Protein AF-A0A534HYE5-F1 (afdb_monomer_lite)

Foldseek 3Di:
DVVVLCCQLVVLLVQLVVLLVVLCVQVPDPQCPDPPDPHPPSSVVSNVSSVVSNVVSVVSVVVVVVVVVVVVVPDD

Structure (mmCIF, N/CA/C/O backbone):
data_AF-A0A534HYE5-F1
#
_entry.id   AF-A0A534HYE5-F1
#
loop_
_atom_site.group_PDB
_atom_site.id
_atom_site.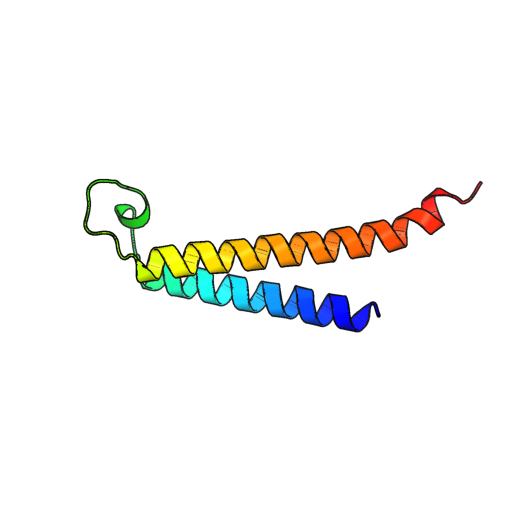type_symbol
_atom_site.label_atom_id
_atom_site.label_alt_id
_atom_site.label_comp_id
_atom_site.label_asym_id
_atom_site.label_entity_id
_atom_site.label_seq_id
_atom_site.pdbx_PDB_ins_code
_atom_site.Cartn_x
_atom_site.Cartn_y
_atom_site.Cartn_z
_atom_site.occupancy
_atom_site.B_iso_or_equiv
_atom_site.auth_seq_id
_atom_site.auth_comp_id
_atom_site.auth_asym_id
_atom_site.auth_atom_id
_atom_site.pdbx_PDB_model_num
ATOM 1 N N . MET A 1 1 ? -20.171 2.492 11.056 1.00 62.31 1 MET A N 1
ATOM 2 C CA . MET A 1 1 ? -18.980 3.345 10.823 1.00 62.31 1 MET A CA 1
ATOM 3 C C . MET A 1 1 ? -17.702 2.513 10.690 1.00 62.31 1 MET A C 1
ATOM 5 O O . MET A 1 1 ? -17.064 2.577 9.650 1.00 62.31 1 MET A O 1
ATOM 9 N N . VAL A 1 2 ? -17.404 1.635 11.654 1.00 67.62 2 VAL A N 1
ATOM 10 C CA . VAL A 1 2 ? -16.236 0.726 11.670 1.00 67.62 2 VAL A CA 1
ATOM 11 C C . VAL A 1 2 ? -16.012 -0.102 10.391 1.00 67.62 2 VAL A C 1
ATOM 13 O O . VAL A 1 2 ? -14.907 -0.103 9.856 1.00 67.62 2 VAL A O 1
ATOM 16 N N . ALA A 1 3 ? -17.040 -0.780 9.868 1.00 74.50 3 ALA A N 1
ATOM 17 C CA . ALA A 1 3 ? -16.896 -1.626 8.675 1.00 74.50 3 ALA A CA 1
ATOM 18 C C . ALA A 1 3 ? -16.495 -0.830 7.419 1.00 74.50 3 ALA A C 1
ATOM 20 O O . ALA A 1 3 ? -15.762 -1.328 6.572 1.00 74.50 3 ALA A O 1
ATOM 21 N N . ARG A 1 4 ? -16.926 0.436 7.329 1.00 80.12 4 ARG A N 1
ATOM 22 C CA . ARG A 1 4 ? -16.570 1.336 6.228 1.00 80.12 4 ARG A CA 1
ATOM 23 C C . ARG A 1 4 ? -15.105 1.760 6.313 1.00 80.12 4 ARG A C 1
ATOM 25 O O . ARG A 1 4 ? -14.438 1.776 5.291 1.00 80.12 4 ARG A O 1
ATOM 32 N N . VAL A 1 5 ? -14.599 2.053 7.513 1.00 79.00 5 VAL A N 1
ATOM 33 C CA . VAL A 1 5 ? -13.179 2.389 7.724 1.00 79.00 5 VAL A CA 1
ATOM 34 C C . VAL A 1 5 ? -12.290 1.190 7.406 1.00 79.00 5 VAL A C 1
ATOM 36 O O . VAL A 1 5 ? -11.311 1.343 6.688 1.00 79.00 5 VAL A O 1
ATOM 39 N N . LEU A 1 6 ? -12.672 -0.012 7.848 1.00 81.38 6 LEU A N 1
ATOM 40 C CA . LEU A 1 6 ? -11.961 -1.249 7.508 1.00 81.38 6 LEU A CA 1
ATOM 41 C C . LEU A 1 6 ? -11.962 -1.528 6.000 1.00 81.38 6 LEU A C 1
ATOM 43 O O . LEU A 1 6 ? -10.924 -1.878 5.453 1.00 81.38 6 LEU A O 1
ATOM 47 N N . ALA A 1 7 ? -13.094 -1.335 5.319 1.00 84.88 7 ALA A N 1
ATOM 48 C CA . ALA A 1 7 ? -13.180 -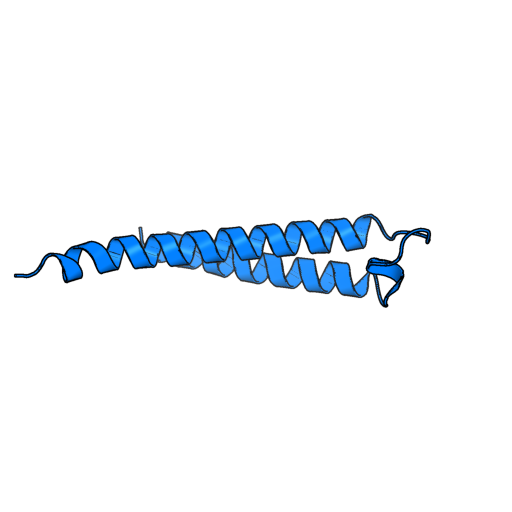1.522 3.873 1.00 84.88 7 ALA A CA 1
ATOM 49 C C . ALA A 1 7 ? -12.342 -0.489 3.100 1.00 84.88 7 ALA A C 1
ATOM 51 O O . ALA A 1 7 ? -11.655 -0.849 2.149 1.00 84.88 7 ALA A O 1
ATOM 52 N N . VAL A 1 8 ? -12.362 0.781 3.519 1.00 87.44 8 VAL A N 1
ATOM 53 C CA . VAL A 1 8 ? -11.593 1.859 2.875 1.00 87.44 8 VAL A CA 1
ATOM 54 C C . VAL A 1 8 ? -10.099 1.702 3.132 1.00 87.44 8 VAL A C 1
ATOM 56 O O . VAL A 1 8 ? -9.321 1.771 2.189 1.00 87.44 8 VAL A O 1
ATOM 59 N N . ALA A 1 9 ? -9.687 1.452 4.375 1.00 87.31 9 ALA A N 1
ATOM 60 C CA . ALA A 1 9 ? -8.279 1.275 4.706 1.00 87.31 9 ALA A CA 1
ATOM 61 C C . ALA A 1 9 ? -7.726 -0.043 4.145 1.00 87.31 9 ALA A C 1
ATOM 63 O O . ALA A 1 9 ? -6.630 -0.067 3.598 1.00 87.31 9 ALA A O 1
ATOM 64 N N . GLY A 1 10 ? -8.498 -1.131 4.198 1.00 89.50 10 GLY A N 1
ATOM 65 C CA . GLY A 1 10 ? -8.122 -2.398 3.571 1.00 89.50 10 GLY A CA 1
ATOM 66 C C . GLY A 1 10 ? -8.011 -2.277 2.050 1.00 89.50 10 GLY A C 1
ATOM 67 O O . GLY A 1 10 ? -7.004 -2.678 1.472 1.00 89.50 10 GLY A O 1
ATOM 68 N N . GLY A 1 11 ? -9.003 -1.662 1.398 1.00 91.88 11 GLY A N 1
ATOM 69 C CA . GLY A 1 11 ? -8.974 -1.408 -0.043 1.00 91.88 11 GLY A CA 1
ATOM 70 C C . GLY A 1 11 ? -7.824 -0.486 -0.454 1.00 91.88 11 GLY A C 1
ATOM 71 O O . GLY A 1 11 ? -7.100 -0.794 -1.397 1.00 91.88 11 GLY A O 1
ATOM 72 N N . GLY A 1 12 ? -7.606 0.603 0.289 1.00 93.00 12 GLY A N 1
ATOM 73 C CA . GLY A 1 12 ? -6.498 1.534 0.073 1.00 93.00 12 GLY A CA 1
ATOM 74 C C . GLY A 1 12 ? -5.132 0.868 0.225 1.00 93.00 12 GLY A C 1
ATOM 75 O O . GLY A 1 12 ? -4.251 1.092 -0.602 1.00 93.00 12 GLY A O 1
ATOM 76 N N . PHE A 1 13 ? -4.976 -0.016 1.212 1.00 94.88 13 PHE A N 1
ATOM 77 C CA . PHE A 1 13 ? -3.752 -0.786 1.410 1.00 94.88 13 PHE A CA 1
ATOM 78 C C . PHE A 1 13 ? -3.478 -1.721 0.227 1.00 94.88 13 PHE A C 1
ATOM 80 O O . PHE A 1 13 ? -2.372 -1.723 -0.309 1.00 94.88 13 PHE A O 1
ATOM 87 N N . VAL A 1 14 ? -4.490 -2.467 -0.229 1.00 96.06 14 VAL A N 1
ATOM 88 C CA . VAL A 1 14 ? -4.362 -3.365 -1.389 1.00 96.06 14 VAL A CA 1
ATOM 89 C C . VAL A 1 14 ? -3.985 -2.583 -2.648 1.00 96.06 14 VAL A C 1
ATOM 91 O O . VAL A 1 14 ? -3.035 -2.955 -3.334 1.00 96.06 14 VAL A O 1
ATOM 94 N N . VAL A 1 15 ? -4.676 -1.475 -2.932 1.00 96.44 15 VAL A N 1
ATOM 95 C CA . VAL A 1 15 ? -4.356 -0.613 -4.081 1.00 96.44 15 VAL A CA 1
ATOM 96 C C . VAL A 1 15 ? -2.936 -0.056 -3.966 1.00 96.44 15 VAL A C 1
ATOM 98 O O . VAL A 1 15 ? -2.193 -0.077 -4.945 1.00 96.44 15 VAL A O 1
ATOM 101 N N . GLY A 1 16 ? -2.525 0.384 -2.776 1.00 95.38 16 GLY A N 1
ATOM 102 C CA . GLY A 1 16 ? -1.175 0.886 -2.535 1.00 95.38 16 GLY A CA 1
ATOM 103 C C . GLY A 1 16 ? -0.089 -0.153 -2.831 1.00 95.38 16 GLY A C 1
ATOM 104 O O . GLY A 1 16 ? 0.888 0.158 -3.511 1.00 95.38 16 GLY A O 1
ATOM 105 N N . VAL A 1 17 ? -0.287 -1.408 -2.409 1.00 95.44 17 VAL A N 1
ATOM 106 C CA . VAL A 1 17 ? 0.630 -2.520 -2.720 1.00 95.44 17 VAL A CA 1
ATOM 107 C C . VAL A 1 17 ? 0.690 -2.792 -4.224 1.00 95.44 17 VAL A C 1
ATOM 109 O O . VAL A 1 17 ? 1.779 -2.962 -4.769 1.00 95.44 17 VAL A O 1
ATOM 112 N N . VAL A 1 18 ? -0.454 -2.792 -4.914 1.00 96.25 18 VAL A N 1
ATOM 113 C CA . VAL A 1 18 ? -0.504 -2.994 -6.372 1.00 96.25 18 VAL A CA 1
ATOM 114 C C . VAL A 1 18 ? 0.285 -1.910 -7.107 1.00 96.25 18 VAL A C 1
ATOM 116 O O . VAL A 1 18 ? 1.071 -2.231 -7.995 1.00 96.25 18 VAL A O 1
ATOM 119 N N . LEU A 1 19 ? 0.128 -0.642 -6.721 1.00 93.69 19 LEU A N 1
ATOM 120 C CA . LEU A 1 19 ? 0.872 0.469 -7.324 1.00 93.69 19 LEU A CA 1
ATOM 121 C C . LEU A 1 19 ? 2.376 0.367 -7.056 1.00 93.69 19 LEU A C 1
ATOM 123 O O . LEU A 1 19 ? 3.174 0.618 -7.957 1.00 93.69 19 LEU A O 1
ATOM 127 N N . LEU A 1 20 ? 2.764 -0.055 -5.851 1.00 91.00 20 LEU A N 1
ATOM 128 C CA . LEU A 1 20 ? 4.165 -0.254 -5.488 1.00 91.00 20 LEU A CA 1
ATOM 129 C C . LEU A 1 20 ? 4.806 -1.352 -6.346 1.00 91.00 20 LEU A C 1
ATOM 131 O O . LEU A 1 20 ? 5.879 -1.145 -6.911 1.00 91.00 20 LEU A O 1
ATOM 135 N N . LEU A 1 21 ? 4.120 -2.485 -6.512 1.00 91.38 21 LEU A N 1
ATOM 136 C CA . LEU A 1 21 ? 4.569 -3.571 -7.385 1.00 91.38 21 LEU A CA 1
ATOM 137 C C . LEU A 1 21 ? 4.616 -3.142 -8.856 1.00 91.38 21 LEU A C 1
ATOM 139 O O . LEU A 1 21 ? 5.589 -3.439 -9.545 1.00 91.38 21 LEU A O 1
ATOM 143 N N . ALA A 1 22 ? 3.610 -2.409 -9.338 1.00 90.19 22 ALA A N 1
ATOM 144 C CA . ALA A 1 22 ? 3.593 -1.885 -10.701 1.00 90.19 22 ALA A CA 1
ATOM 145 C C . ALA A 1 22 ? 4.773 -0.934 -10.957 1.00 90.19 22 ALA A C 1
ATOM 147 O O . ALA A 1 22 ? 5.467 -1.058 -11.966 1.00 90.19 22 ALA A O 1
ATOM 148 N N . GLY A 1 23 ? 5.050 -0.021 -10.024 1.00 87.88 23 GLY A N 1
ATOM 149 C CA . GLY A 1 23 ? 6.180 0.897 -10.124 1.00 87.88 23 GLY A CA 1
ATOM 150 C C . GLY A 1 23 ? 7.541 0.198 -10.033 1.00 87.88 23 GLY A C 1
ATOM 151 O O . GLY A 1 23 ? 8.472 0.577 -10.747 1.00 87.88 23 GLY A O 1
ATOM 152 N N . TRP A 1 24 ? 7.636 -0.872 -9.237 1.00 84.94 24 TRP A N 1
ATOM 153 C CA . TRP A 1 24 ? 8.815 -1.740 -9.174 1.00 84.94 24 TRP A CA 1
ATOM 154 C C . TRP A 1 24 ? 9.076 -2.469 -10.497 1.00 84.94 24 TRP A C 1
ATOM 156 O O . TRP A 1 24 ? 10.206 -2.490 -10.976 1.00 84.94 24 TRP A O 1
ATOM 166 N N . ILE A 1 25 ? 8.032 -3.023 -11.124 1.00 86.00 25 ILE A N 1
ATOM 167 C CA . ILE A 1 25 ? 8.128 -3.680 -12.439 1.00 86.00 25 ILE A CA 1
ATOM 168 C C . ILE A 1 25 ? 8.589 -2.690 -13.513 1.00 86.00 25 ILE A C 1
ATOM 170 O O . ILE A 1 25 ? 9.367 -3.052 -14.392 1.00 86.00 25 ILE A O 1
ATOM 174 N N . LEU A 1 26 ? 8.119 -1.443 -13.441 1.00 82.12 26 LEU A N 1
ATOM 175 C CA . LEU A 1 26 ? 8.503 -0.387 -14.376 1.00 82.12 26 LEU A CA 1
ATOM 176 C C . LEU A 1 26 ? 9.920 0.144 -14.112 1.00 82.12 26 LEU A C 1
ATOM 178 O O . LEU A 1 26 ? 10.582 0.579 -15.051 1.00 82.12 26 LEU A O 1
ATOM 182 N N . THR A 1 27 ? 10.425 0.066 -12.879 1.00 75.81 27 THR A N 1
ATOM 183 C CA . THR A 1 27 ? 11.771 0.550 -12.513 1.00 75.81 27 THR A CA 1
ATOM 184 C C . THR A 1 27 ? 12.636 -0.565 -11.914 1.00 75.81 27 THR A C 1
ATOM 186 O O . THR A 1 27 ? 12.992 -0.506 -10.736 1.00 75.81 27 THR A O 1
ATOM 189 N N . PRO A 1 28 ? 12.982 -1.608 -12.688 1.00 63.81 28 PRO A N 1
ATOM 190 C CA . PRO A 1 28 ? 13.738 -2.732 -12.161 1.00 63.81 28 PRO A CA 1
ATOM 191 C C . PRO A 1 28 ? 15.211 -2.360 -11.925 1.00 63.81 28 PRO A C 1
ATOM 193 O O . PRO A 1 28 ? 15.903 -1.867 -12.815 1.00 63.81 28 PRO A O 1
ATOM 196 N N . GLY A 1 29 ? 15.714 -2.671 -10.727 1.00 63.84 29 GLY A N 1
ATOM 197 C CA . GLY A 1 29 ? 17.136 -2.589 -10.378 1.00 63.84 29 GLY A CA 1
ATOM 198 C C . GLY A 1 29 ? 17.564 -1.305 -9.645 1.00 63.84 29 GLY A C 1
ATOM 199 O O . GLY A 1 29 ? 16.782 -0.372 -9.495 1.00 63.84 29 GLY A O 1
ATOM 200 N N . PRO A 1 30 ? 18.830 -1.231 -9.182 1.00 56.41 30 PRO A N 1
ATOM 201 C CA . PRO A 1 30 ? 19.349 -0.133 -8.350 1.00 56.41 30 PRO A CA 1
ATOM 202 C C . PRO A 1 30 ? 19.342 1.245 -9.037 1.00 56.41 30 PRO A C 1
ATOM 204 O O . PRO A 1 30 ? 19.477 2.264 -8.364 1.00 56.41 30 PRO A O 1
ATOM 207 N N . ALA A 1 31 ? 19.115 1.297 -10.354 1.00 54.66 31 ALA A N 1
ATOM 208 C CA . ALA A 1 31 ? 18.879 2.529 -11.106 1.00 54.66 31 ALA A CA 1
ATOM 209 C C . ALA A 1 31 ? 17.627 3.299 -10.638 1.00 54.66 31 ALA A C 1
ATOM 211 O O . ALA A 1 31 ? 17.525 4.495 -10.889 1.00 54.66 31 ALA A O 1
ATOM 212 N N . SER A 1 32 ? 16.706 2.662 -9.901 1.00 55.59 32 SER A N 1
ATOM 213 C CA . SER A 1 32 ? 15.579 3.357 -9.270 1.00 55.59 32 SER A CA 1
ATOM 214 C C . SER A 1 32 ? 16.001 4.328 -8.155 1.00 55.59 32 SER A C 1
ATOM 216 O O . SER A 1 32 ? 15.200 5.188 -7.795 1.00 55.59 32 SER A O 1
ATOM 218 N N . PHE A 1 33 ? 17.226 4.206 -7.616 1.00 55.28 33 PHE A N 1
ATOM 219 C CA . PHE A 1 33 ? 17.735 4.995 -6.479 1.00 55.28 33 PHE A CA 1
ATOM 220 C C . PHE A 1 33 ? 19.089 5.684 -6.735 1.00 55.28 33 PHE A C 1
ATOM 222 O O . PHE A 1 33 ? 19.573 6.408 -5.866 1.00 55.28 33 PHE A O 1
ATOM 229 N N . VAL A 1 34 ? 19.714 5.474 -7.899 1.00 56.19 34 VAL A N 1
ATOM 230 C CA . VAL A 1 34 ? 21.022 6.053 -8.245 1.00 56.19 34 VAL A CA 1
ATOM 231 C C . VAL A 1 34 ? 20.834 7.228 -9.202 1.00 56.19 34 VAL A C 1
ATOM 233 O O . VAL A 1 34 ? 20.411 7.056 -10.342 1.00 56.19 34 VAL A O 1
ATOM 236 N N . PHE A 1 35 ? 21.189 8.425 -8.737 1.00 54.41 35 PHE A N 1
ATOM 237 C CA . PHE A 1 35 ? 21.286 9.638 -9.551 1.00 54.41 35 PHE A CA 1
ATOM 238 C C . PHE A 1 35 ? 22.776 9.933 -9.819 1.00 54.41 35 PHE A C 1
ATOM 240 O O . PHE A 1 35 ? 23.555 9.870 -8.864 1.00 54.41 35 PHE A O 1
ATOM 247 N N . PRO A 1 36 ? 23.209 10.274 -11.052 1.00 58.81 36 PRO A N 1
ATOM 248 C CA . PRO A 1 36 ? 22.424 10.506 -12.266 1.00 58.81 36 PRO A CA 1
ATOM 249 C C . PRO A 1 36 ? 22.301 9.254 -13.152 1.00 58.81 36 PRO A C 1
ATOM 251 O O . PRO A 1 36 ? 23.292 8.627 -13.516 1.00 58.81 36 PRO A O 1
ATOM 254 N N . GLY A 1 37 ? 21.073 8.929 -13.549 1.00 59.88 37 GLY A N 1
ATOM 255 C CA . GLY A 1 37 ? 20.744 7.874 -14.508 1.00 59.88 37 GLY A CA 1
ATOM 256 C C . GLY A 1 37 ? 19.377 8.149 -15.146 1.00 59.88 37 GLY A C 1
ATOM 257 O O . GLY A 1 37 ? 18.661 9.028 -14.662 1.00 59.88 37 GLY A O 1
ATOM 258 N N . PRO A 1 38 ? 19.002 7.461 -16.239 1.00 60.44 38 PRO A N 1
ATOM 259 C CA . PRO A 1 38 ? 17.673 7.595 -16.827 1.00 60.44 38 PRO A CA 1
ATOM 260 C C . PRO A 1 38 ? 16.623 7.123 -15.816 1.00 60.44 38 PRO A C 1
ATOM 262 O O . PRO A 1 38 ? 16.459 5.928 -15.571 1.00 60.44 38 PRO A O 1
ATOM 265 N N . ILE A 1 39 ? 15.943 8.081 -15.195 1.00 66.06 39 ILE A N 1
ATOM 266 C CA . ILE A 1 39 ? 14.885 7.820 -14.229 1.00 66.06 39 ILE A CA 1
ATOM 267 C C . ILE A 1 39 ? 13.635 7.397 -14.984 1.00 66.06 39 ILE A C 1
ATOM 269 O O . ILE A 1 39 ? 13.143 8.125 -15.846 1.00 66.06 39 ILE A O 1
ATOM 273 N N . ASN A 1 40 ? 13.077 6.241 -14.627 1.00 76.62 40 ASN A N 1
ATOM 274 C CA . ASN A 1 40 ? 11.702 5.948 -14.999 1.00 76.62 40 ASN A CA 1
ATOM 275 C C . ASN A 1 40 ? 10.757 6.722 -14.066 1.00 76.62 40 ASN A C 1
ATOM 277 O O . ASN A 1 40 ? 10.342 6.218 -13.020 1.00 76.62 40 ASN A O 1
ATOM 281 N N . GLU A 1 41 ? 10.436 7.958 -14.450 1.00 80.88 41 GLU A N 1
ATOM 282 C CA . GLU A 1 41 ? 9.591 8.872 -13.669 1.00 80.88 41 GLU A CA 1
ATOM 283 C C . GLU A 1 41 ? 8.216 8.267 -13.369 1.00 80.88 41 GLU A C 1
ATOM 285 O O . GLU A 1 41 ? 7.678 8.444 -12.274 1.00 80.88 41 GLU A O 1
ATOM 290 N N . ALA A 1 42 ? 7.663 7.491 -14.307 1.00 83.31 42 ALA A N 1
ATOM 291 C 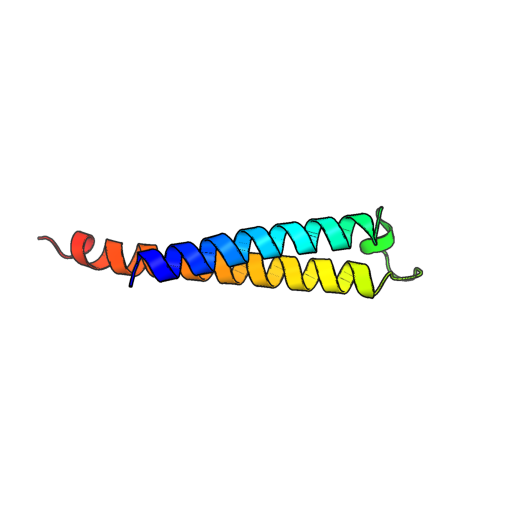CA . ALA A 1 42 ? 6.374 6.835 -14.134 1.00 83.31 42 ALA A CA 1
ATOM 292 C C . ALA A 1 42 ? 6.437 5.750 -13.052 1.00 83.31 42 ALA A C 1
ATOM 294 O O . ALA A 1 42 ? 5.576 5.691 -12.174 1.00 83.31 42 ALA A O 1
ATOM 295 N N . GLY A 1 43 ? 7.473 4.910 -13.078 1.00 85.44 43 GLY A N 1
ATOM 296 C CA . GLY A 1 43 ? 7.631 3.852 -12.087 1.00 85.44 43 GLY A CA 1
ATOM 297 C C . GLY A 1 43 ? 7.947 4.391 -10.687 1.00 85.44 43 GLY A C 1
ATOM 298 O O . GLY A 1 43 ? 7.342 3.939 -9.716 1.00 85.44 43 GLY A O 1
ATOM 299 N N .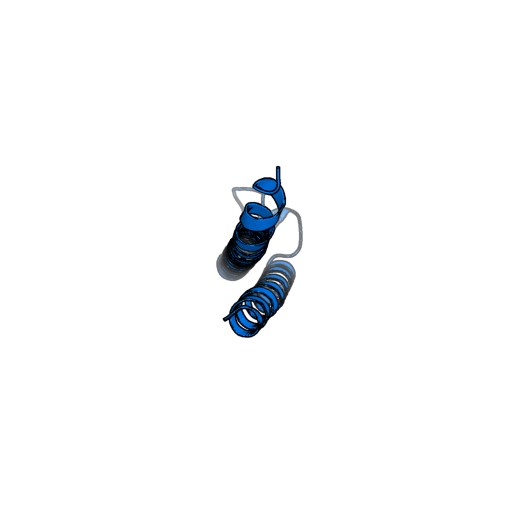 GLN A 1 44 ? 8.783 5.428 -10.571 1.00 84.56 44 GLN A N 1
ATOM 300 C CA . GLN A 1 44 ? 9.013 6.115 -9.294 1.00 84.56 44 GLN A CA 1
ATOM 301 C C . GLN A 1 44 ? 7.747 6.798 -8.756 1.00 84.56 44 GLN A C 1
ATOM 303 O O . GLN A 1 44 ? 7.457 6.695 -7.563 1.00 84.56 44 GLN A O 1
ATOM 308 N N . SER A 1 45 ? 6.956 7.437 -9.623 1.00 88.69 45 SER A N 1
ATOM 309 C CA . SER A 1 45 ? 5.685 8.061 -9.232 1.00 88.69 45 SER A CA 1
ATOM 310 C C . SER A 1 45 ? 4.693 7.031 -8.693 1.00 88.69 45 SER A C 1
ATOM 312 O O . SER A 1 45 ? 4.039 7.269 -7.679 1.00 88.69 45 SER A O 1
ATOM 314 N N . LEU A 1 46 ? 4.611 5.855 -9.321 1.00 91.44 46 LEU A N 1
ATOM 315 C CA . LEU A 1 46 ? 3.759 4.760 -8.856 1.00 91.44 46 LEU A CA 1
ATOM 316 C C . LEU A 1 46 ? 4.220 4.191 -7.511 1.00 91.44 46 LEU A C 1
ATOM 318 O O . LEU A 1 46 ? 3.381 3.943 -6.646 1.00 91.44 46 LEU A O 1
ATOM 322 N N . ILE A 1 47 ? 5.533 4.054 -7.295 1.00 89.94 47 ILE A N 1
ATOM 323 C CA . ILE A 1 47 ? 6.091 3.662 -5.991 1.00 89.94 47 ILE A CA 1
ATOM 324 C C . ILE A 1 47 ? 5.707 4.694 -4.919 1.00 89.94 47 ILE A C 1
ATOM 326 O O . ILE A 1 47 ? 5.204 4.318 -3.860 1.00 89.94 47 ILE A O 1
ATOM 330 N N . ALA A 1 48 ? 5.888 5.989 -5.193 1.00 90.62 48 ALA A N 1
ATOM 331 C CA . ALA A 1 48 ? 5.569 7.064 -4.253 1.00 90.62 48 ALA A CA 1
ATOM 332 C C . ALA A 1 48 ? 4.070 7.119 -3.903 1.00 90.62 48 ALA A C 1
ATOM 334 O O . ALA A 1 48 ? 3.699 7.230 -2.730 1.00 90.62 48 ALA A O 1
ATOM 335 N N . LEU A 1 49 ? 3.198 6.989 -4.907 1.00 93.62 49 LEU A N 1
ATOM 336 C CA . LEU A 1 49 ? 1.747 6.920 -4.718 1.00 93.62 49 LEU A CA 1
ATOM 337 C C . LEU A 1 49 ? 1.338 5.673 -3.926 1.00 93.62 49 LEU A C 1
ATOM 339 O O . LEU A 1 49 ? 0.534 5.770 -2.997 1.00 93.62 49 LEU A O 1
ATOM 343 N N . GLY A 1 50 ? 1.920 4.518 -4.257 1.00 94.38 50 GLY A N 1
ATOM 344 C CA . GLY A 1 50 ? 1.675 3.261 -3.557 1.00 94.38 50 GLY A CA 1
ATOM 345 C C . GLY A 1 50 ? 2.023 3.347 -2.073 1.00 94.38 50 GLY A C 1
ATOM 346 O O . GLY A 1 50 ? 1.198 3.017 -1.220 1.00 94.38 50 GLY A O 1
ATOM 347 N N . LEU A 1 51 ? 3.203 3.886 -1.752 1.00 94.56 51 LEU A N 1
ATOM 348 C CA . LEU A 1 51 ? 3.641 4.110 -0.372 1.00 94.56 51 LEU A CA 1
ATOM 349 C C . LEU A 1 51 ? 2.735 5.091 0.376 1.00 94.56 51 LEU A C 1
ATOM 351 O O . LEU A 1 51 ? 2.372 4.835 1.522 1.00 94.56 51 LEU A O 1
ATOM 355 N N . THR A 1 52 ? 2.324 6.179 -0.275 1.00 95.50 52 THR A N 1
ATOM 356 C CA . THR A 1 52 ? 1.434 7.179 0.329 1.00 95.50 52 THR A CA 1
ATOM 357 C C . THR A 1 52 ? 0.095 6.557 0.730 1.00 95.50 52 THR A C 1
ATOM 359 O O . THR A 1 52 ? -0.381 6.769 1.846 1.00 95.50 52 THR A O 1
ATOM 362 N N . LEU A 1 53 ? -0.495 5.736 -0.145 1.00 93.88 53 LEU A N 1
ATOM 363 C CA . LEU A 1 53 ? -1.743 5.028 0.148 1.00 93.88 53 LEU A CA 1
ATOM 364 C C . LEU A 1 53 ? -1.586 3.995 1.262 1.00 93.88 53 LEU A C 1
ATOM 366 O O . LEU A 1 53 ? -2.477 3.878 2.104 1.00 93.88 53 LEU A O 1
ATOM 370 N N . ILE A 1 54 ? -0.460 3.280 1.307 1.00 95.81 54 ILE A N 1
ATOM 371 C CA . ILE A 1 54 ? -0.160 2.339 2.392 1.00 95.81 54 ILE A CA 1
ATOM 372 C C . ILE A 1 54 ? -0.083 3.082 3.730 1.00 95.81 54 ILE A C 1
ATOM 374 O O . ILE A 1 54 ? -0.777 2.702 4.671 1.00 95.81 54 ILE A O 1
ATOM 378 N N . VAL A 1 55 ? 0.697 4.164 3.813 1.00 96.12 55 VAL A N 1
ATOM 379 C CA . VAL A 1 55 ? 0.864 4.949 5.048 1.00 96.12 55 VAL A CA 1
ATOM 380 C C . VAL A 1 55 ? -0.466 5.540 5.512 1.00 96.12 55 VAL A C 1
ATOM 382 O O . VAL A 1 55 ? -0.820 5.400 6.682 1.00 96.12 55 VAL A O 1
ATOM 385 N N . ALA A 1 56 ? -1.243 6.136 4.604 1.00 94.00 56 ALA A N 1
ATOM 386 C CA . ALA A 1 56 ? -2.562 6.674 4.929 1.00 94.00 56 ALA A CA 1
ATOM 387 C C . ALA A 1 56 ? -3.520 5.583 5.437 1.00 94.00 56 ALA A C 1
ATOM 389 O O . ALA A 1 56 ? -4.241 5.788 6.414 1.00 94.00 56 ALA A O 1
ATOM 390 N N . SER A 1 57 ? -3.496 4.402 4.815 1.00 93.06 57 SER A N 1
ATOM 391 C CA . SER A 1 57 ? -4.330 3.264 5.215 1.00 93.06 57 SER A CA 1
ATOM 392 C C . SER A 1 57 ? -3.946 2.733 6.595 1.00 93.06 57 SER A C 1
ATOM 394 O O . SER A 1 57 ? -4.822 2.480 7.418 1.00 93.06 57 SER A O 1
ATOM 396 N N . VAL A 1 58 ? -2.647 2.622 6.886 1.00 92.88 58 VAL A N 1
ATOM 397 C CA . VAL A 1 58 ? -2.151 2.240 8.217 1.00 92.88 58 VAL A CA 1
ATOM 398 C C . VAL A 1 58 ? -2.556 3.281 9.260 1.00 92.88 58 VAL A C 1
ATOM 400 O O . VAL A 1 58 ? -3.084 2.908 10.303 1.00 92.88 58 VAL A O 1
ATOM 403 N N . GLY A 1 59 ? -2.396 4.575 8.968 1.00 91.62 59 GLY A N 1
ATOM 404 C CA . GLY A 1 59 ? -2.820 5.653 9.864 1.00 91.62 59 GLY A CA 1
ATOM 405 C C . GLY A 1 59 ? -4.315 5.595 10.193 1.00 91.62 59 GLY A C 1
ATOM 406 O O . GLY A 1 59 ? -4.695 5.700 11.357 1.00 91.62 59 GLY A O 1
ATOM 407 N N . LEU A 1 60 ? -5.166 5.335 9.195 1.00 89.81 60 LEU A N 1
ATOM 408 C CA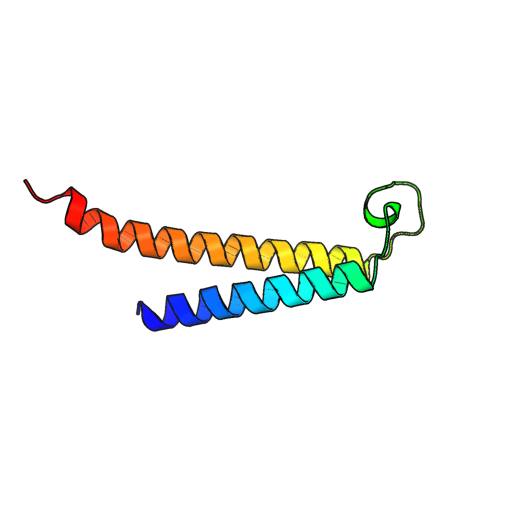 . LEU A 1 60 ? -6.608 5.153 9.398 1.00 89.81 60 LEU A CA 1
ATOM 409 C C . LEU A 1 60 ? -6.939 3.928 10.262 1.00 89.81 60 LEU A C 1
ATOM 411 O O . LEU A 1 60 ? -7.856 3.986 11.083 1.00 89.81 60 LEU A O 1
ATOM 415 N N . LEU A 1 61 ? -6.209 2.822 10.091 1.00 88.06 61 LEU A N 1
ATOM 416 C CA . LEU A 1 61 ? -6.388 1.631 10.922 1.00 88.06 61 LEU A CA 1
ATOM 417 C C . LEU A 1 61 ? -5.981 1.898 12.371 1.00 88.06 61 LEU A C 1
ATOM 419 O O . LEU A 1 61 ? -6.729 1.531 13.275 1.00 88.06 61 LEU A O 1
ATOM 423 N N . LEU A 1 62 ? -4.840 2.556 12.590 1.00 88.19 62 LEU A N 1
ATOM 424 C CA . LEU A 1 62 ? -4.343 2.893 13.925 1.00 88.19 62 LEU A CA 1
ATOM 425 C C . LEU A 1 62 ? -5.277 3.868 14.648 1.00 88.19 62 LEU A C 1
ATOM 427 O O . LEU A 1 62 ? -5.669 3.591 15.778 1.00 88.19 62 LEU A O 1
ATOM 431 N N . ALA A 1 63 ? -5.737 4.925 13.975 1.00 85.19 63 ALA A N 1
ATOM 432 C CA . ALA A 1 63 ? -6.723 5.850 14.536 1.00 85.19 63 ALA A CA 1
ATOM 433 C C . ALA A 1 63 ? -8.017 5.122 14.951 1.00 85.19 63 ALA A C 1
ATOM 435 O O . ALA A 1 63 ? -8.562 5.348 16.031 1.00 85.19 63 ALA A O 1
ATOM 436 N N . GLY A 1 64 ? -8.479 4.175 14.127 1.00 80.56 64 GLY A N 1
ATOM 437 C CA . GLY A 1 64 ? -9.638 3.345 14.449 1.00 80.56 64 GLY A CA 1
ATOM 438 C C . GLY A 1 64 ? -9.412 2.344 15.592 1.00 80.56 64 GLY A C 1
ATOM 439 O O . GLY A 1 64 ? -10.391 1.862 16.167 1.00 80.56 64 GLY A O 1
ATOM 440 N N . VAL A 1 65 ? -8.161 2.000 15.915 1.00 80.00 65 VAL A N 1
ATOM 441 C CA . VAL A 1 65 ? -7.795 1.190 17.089 1.00 80.00 65 VAL A CA 1
ATOM 442 C C . VAL A 1 65 ? -7.762 2.059 18.344 1.00 80.00 65 VAL A C 1
ATOM 444 O O . VAL A 1 65 ? -8.341 1.665 19.355 1.00 80.00 65 VAL A O 1
ATOM 447 N N . GLU A 1 66 ? -7.162 3.249 18.277 1.00 76.88 66 GLU A N 1
ATOM 448 C CA . GLU A 1 66 ? -7.106 4.202 19.395 1.00 76.88 66 GLU A CA 1
ATOM 449 C C . GLU A 1 66 ? -8.506 4.587 19.889 1.00 76.88 66 GLU A C 1
ATOM 451 O O . GLU A 1 66 ? -8.784 4.505 21.087 1.00 76.88 66 GLU A O 1
ATOM 456 N N . GLU A 1 67 ? -9.428 4.889 18.969 1.00 74.06 67 GLU A N 1
ATOM 457 C CA . GLU A 1 67 ? -10.820 5.225 19.296 1.00 74.06 67 GLU A CA 1
ATOM 458 C C . GLU A 1 67 ? -11.537 4.089 20.054 1.00 74.06 67 GLU A C 1
ATOM 460 O O . GLU A 1 67 ? -12.394 4.333 20.904 1.00 74.06 67 GLU A O 1
ATOM 465 N N . ARG A 1 68 ? -11.160 2.826 19.807 1.00 69.94 68 ARG A N 1
ATOM 466 C CA . ARG A 1 68 ? -11.717 1.662 20.521 1.00 69.94 68 ARG A CA 1
ATOM 467 C C . ARG A 1 68 ? -10.998 1.333 21.824 1.00 69.94 68 ARG A C 1
ATOM 469 O O . ARG A 1 68 ? -11.586 0.652 22.663 1.00 69.94 68 ARG A O 1
ATOM 476 N N . ALA A 1 69 ? -9.758 1.782 21.992 1.00 70.38 69 ALA A N 1
ATOM 477 C CA . ALA A 1 69 ? -8.956 1.535 23.184 1.00 70.38 69 ALA A CA 1
ATOM 478 C C . ALA A 1 69 ? -9.264 2.535 24.314 1.00 70.38 69 ALA A C 1
ATOM 480 O O . ALA A 1 69 ? -9.309 2.137 25.480 1.00 70.38 69 ALA A O 1
ATOM 481 N N . MET A 1 70 ? -9.565 3.801 23.990 1.00 66.00 70 MET A N 1
ATOM 482 C CA . MET A 1 70 ? -9.883 4.843 24.985 1.00 66.00 70 MET A CA 1
ATOM 483 C C . MET A 1 70 ? -11.006 4.462 25.980 1.00 66.00 70 MET A C 1
ATOM 485 O O . MET A 1 70 ? -10.830 4.683 27.179 1.00 66.00 70 MET A O 1
ATOM 489 N N . PRO A 1 71 ? -12.125 3.82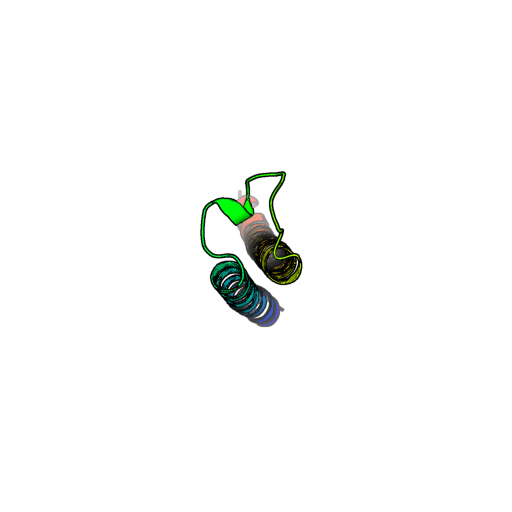7 25.572 1.00 67.50 71 PRO A N 1
ATOM 490 C CA . PRO A 1 71 ? -13.179 3.405 26.501 1.00 67.50 71 PRO A CA 1
ATOM 491 C C . PRO A 1 71 ? -12.772 2.262 27.444 1.00 67.50 71 PRO A C 1
ATOM 493 O O . PRO A 1 71 ? -13.426 2.047 28.463 1.00 67.50 71 PRO A O 1
ATOM 496 N N . MET A 1 72 ? -11.732 1.491 27.104 1.00 63.53 72 MET A N 1
ATOM 497 C CA . MET A 1 72 ? -11.229 0.391 27.937 1.00 63.53 72 MET A CA 1
ATOM 498 C C . MET A 1 72 ? -10.192 0.871 28.955 1.00 63.53 72 MET A C 1
ATOM 500 O O . MET A 1 72 ? -10.109 0.305 30.039 1.00 63.53 72 MET A O 1
ATOM 504 N N . MET A 1 73 ? -9.452 1.932 28.626 1.00 62.16 73 MET A N 1
ATOM 505 C CA . MET A 1 73 ? -8.430 2.539 29.487 1.00 62.16 73 MET A CA 1
ATOM 506 C C . MET A 1 73 ? -9.022 3.388 30.627 1.00 62.16 73 MET A C 1
ATOM 508 O O . MET A 1 73 ? -8.349 3.626 31.621 1.00 62.16 73 MET A O 1
ATOM 512 N N . ASN A 1 74 ? -10.288 3.801 30.501 1.00 61.00 74 ASN A N 1
ATOM 513 C CA . ASN A 1 74 ? -11.021 4.614 31.480 1.00 61.00 74 ASN A CA 1
ATOM 514 C C . ASN A 1 74 ? -11.901 3.798 32.450 1.00 61.00 74 ASN A C 1
ATOM 516 O O . ASN A 1 74 ? -12.805 4.351 33.079 1.00 61.00 74 ASN A O 1
ATOM 520 N N . ARG A 1 75 ? -11.690 2.480 32.557 1.00 61.53 75 ARG A N 1
ATOM 521 C CA . ARG A 1 75 ? -12.371 1.662 33.571 1.00 61.53 75 ARG A CA 1
ATOM 522 C C . ARG A 1 75 ? -11.551 1.704 34.871 1.00 61.53 75 ARG A C 1
ATOM 524 O O . ARG A 1 75 ? -10.360 1.410 34.786 1.00 61.53 75 ARG A O 1
ATOM 531 N N . PRO A 1 76 ? -12.148 2.116 36.006 1.00 62.53 76 PRO A N 1
ATOM 532 C CA . PRO A 1 76 ? -11.457 2.210 37.291 1.00 62.53 76 PRO A CA 1
ATOM 533 C C . PRO A 1 76 ? -10.983 0.848 37.806 1.00 62.53 76 PRO A C 1
ATOM 535 O O . PRO A 1 76 ? -11.618 -0.175 37.450 1.00 62.53 76 PRO A O 1
#

Radius of gyration: 17.51 Å; chains: 1; bounding box: 41×14×54 Å

Sequence (76 aa):
MVARVLAVAGGGFVVGVVLLLAGWILTPGPASFVFPGPINEAGQSLIALGLTLIVASVGLLLAGVEERAMPMMNRP

Secondary structure (DSSP, 8-state):
-HHHHHHHHHHHHHHHHHHHHHHHHHS-SGGGT-SSS---HHHHHHHHHHHHHHHHHHHHHHHHHHHHHHHHHT--

pLDDT: mean 80.21, std 13.54, range [54.41, 96.44]